Protein AF-A0A5N6LGW3-F1 (afdb_monomer)

Foldseek 3Di:
DDDDDDDDDDDDDDDPCPDDDDCPVVVQQPPLAPVLSDDDPDPVSVVCSVVCVLVNVRSDVDPVVNVVV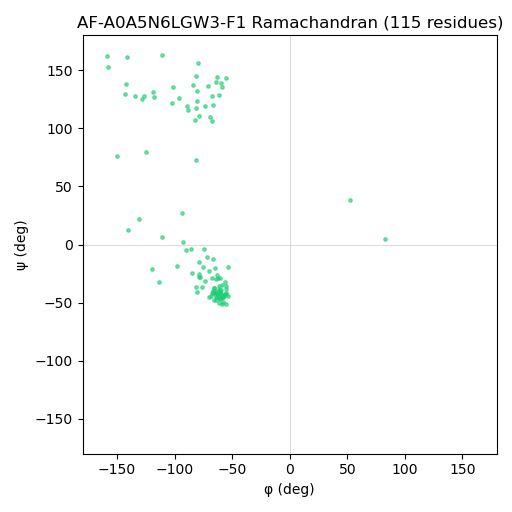VVVVVVVVVVVVVVVVVVVVVLVVPVWPVVVCVVPVPPDDTDRDDDDD

pLDDT: mean 92.7, std 9.2, range [49.56, 98.75]

InterPro domains:
  IPR001280 Photosystem I PsaA/PsaB [PF00223] (32-114)
  IPR036408 Photosystem I PsaA/PsaB superfamily [G3DSA:1.20.1130.10] (1-115)
  IPR036408 Photosystem I PsaA/PsaB superfamily [SSF81558] (26-114)

Mean predicted aligned error: 6.66 Å

Radius of gyration: 24.62 Å; Cα contacts (8 Å, |Δi|>4): 53; chains: 1; bounding box: 68×32×59 Å

Nearest PDB structures (foldseek):
  8j7b-assembly1_A  TM=9.858E-01  e=1.650E-13  Arabidopsis thaliana
  7wzn-assembly1_A  TM=9.863E-01  e=3.399E-13  Chlamydomonas reinhardtii
  7y8a-assembly1_A  TM=9.921E-01  e=1.184E-12  Chroomonas placoidea
  8xls-assembly1_A  TM=9.903E-01  e=5.025E-12  Thalassiosira pseudonana CCMP1335
  6ly5-assembly1_a  TM=9.911E-01  e=1.261E-11  Chaetoceros neogracilis

Solvent-accessible surface area (backbone atoms only — not comparable to full-atom values): 7521 Å² total; per-residue (Å²): 136,86,83,78,75,83,78,83,86,84,80,90,82,80,81,78,77,83,70,83,91,70,66,69,63,70,80,36,73,36,68,63,30,88,82,49,50,50,82,76,89,50,75,64,50,62,55,51,48,62,69,49,68,79,43,50,74,76,50,44,91,50,66,66,61,42,51,54,51,54,59,51,49,51,54,54,52,51,51,52,51,51,50,50,52,51,48,53,53,49,29,47,75,73,46,36,47,54,71,61,20,72,75,39,66,88,82,38,76,88,49,45,76,77,83,87,130

Secondary structure (DSSP, 8-state):
---PPPPP-PPP---TTSS---STTTTSTTTT-TTTSS--SSTHHHHHHHHTTT-HHHH-S-HHHHHHHHHHHHHHHHHHHHHHHHHHHHHHHHS--HHHHHH-TTTSPP-------

Organism: NCBI:txid192012

Sequence (117 aa):
MIIRLPEPEVKILVDRDHIKTSFEKWARPGHFSRTIAKDPETTTWIWNLHADAHDFDSHTSDLEEISRKIFSAHFGQLSIIFLWLSGMYFHG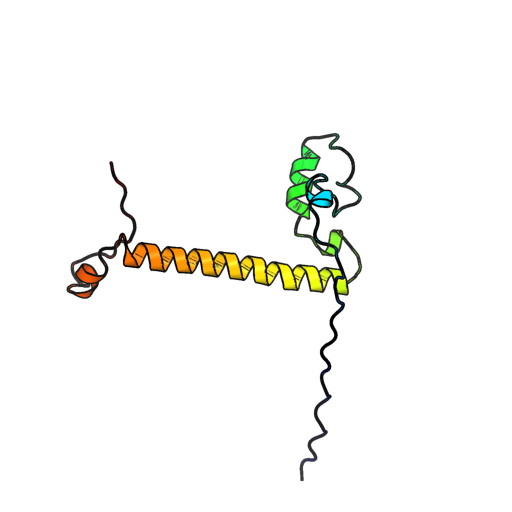ARFSNYEAWLSDPTHIGPSAQVESL

Structure (mmCIF, N/CA/C/O backbone):
data_AF-A0A5N6LGW3-F1
#
_entry.id   AF-A0A5N6LGW3-F1
#
loop_
_atom_site.group_PDB
_atom_site.id
_atom_site.type_symbol
_atom_site.label_atom_id
_atom_site.label_alt_id
_atom_site.label_comp_id
_atom_site.label_asym_id
_atom_site.label_entity_id
_atom_site.label_seq_id
_atom_site.pdbx_PDB_ins_code
_atom_site.Cartn_x
_atom_site.Cartn_y
_atom_site.Cartn_z
_atom_site.occupancy
_atom_site.B_iso_or_equiv
_atom_site.auth_seq_id
_atom_site.auth_comp_id
_atom_site.auth_asym_id
_atom_site.auth_atom_id
_atom_site.pdbx_PDB_model_num
ATOM 1 N N . MET A 1 1 ? 42.435 -7.348 28.284 1.00 49.56 1 MET A N 1
ATOM 2 C CA . MET A 1 1 ? 41.505 -8.446 27.949 1.00 49.56 1 MET A CA 1
ATOM 3 C C . MET A 1 1 ? 40.090 -7.901 28.082 1.00 49.56 1 MET A C 1
ATOM 5 O O . MET A 1 1 ? 39.696 -7.579 29.191 1.00 49.56 1 MET A O 1
ATOM 9 N N . ILE A 1 2 ? 39.383 -7.679 26.970 1.00 55.84 2 ILE A N 1
ATOM 10 C CA . ILE A 1 2 ? 37.988 -7.207 26.987 1.00 55.84 2 ILE A CA 1
ATOM 11 C C . ILE A 1 2 ? 37.099 -8.449 27.044 1.00 55.84 2 ILE A C 1
ATOM 13 O O . ILE A 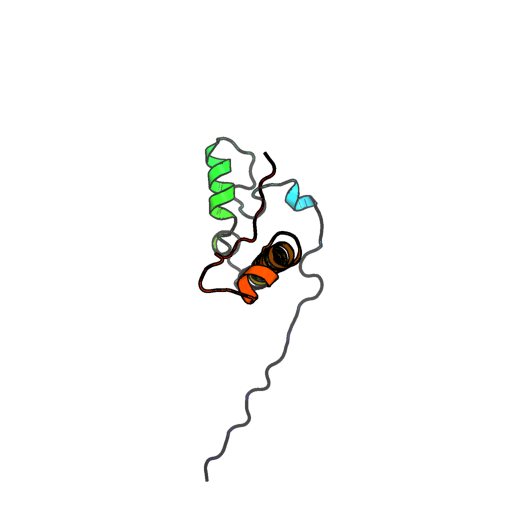1 2 ? 37.129 -9.265 26.125 1.00 55.84 2 ILE A O 1
ATOM 17 N N . ILE A 1 3 ? 36.350 -8.611 28.131 1.00 66.44 3 ILE A N 1
ATOM 18 C CA . ILE A 1 3 ? 35.364 -9.684 28.278 1.00 66.44 3 ILE A CA 1
ATOM 19 C C . ILE A 1 3 ? 34.127 -9.248 27.489 1.00 66.44 3 ILE A C 1
ATOM 21 O O . ILE A 1 3 ? 33.460 -8.289 27.873 1.00 66.44 3 ILE A O 1
ATOM 25 N N . ARG A 1 4 ? 33.836 -9.912 26.364 1.00 70.44 4 ARG A N 1
ATOM 26 C CA . ARG A 1 4 ? 32.538 -9.756 25.697 1.00 70.44 4 ARG A CA 1
ATOM 27 C C . ARG A 1 4 ? 31.501 -10.504 26.530 1.00 70.44 4 ARG A C 1
ATOM 29 O O . ARG A 1 4 ? 31.641 -11.708 26.729 1.00 70.44 4 ARG A O 1
ATOM 36 N N . LEU A 1 5 ? 30.501 -9.789 27.040 1.00 77.38 5 LEU A N 1
ATOM 37 C CA . LEU A 1 5 ? 29.318 -10.422 27.618 1.00 77.38 5 LEU A CA 1
ATOM 38 C C . LEU A 1 5 ? 28.587 -11.202 26.510 1.00 77.38 5 LEU A C 1
ATOM 40 O O . LEU A 1 5 ? 28.597 -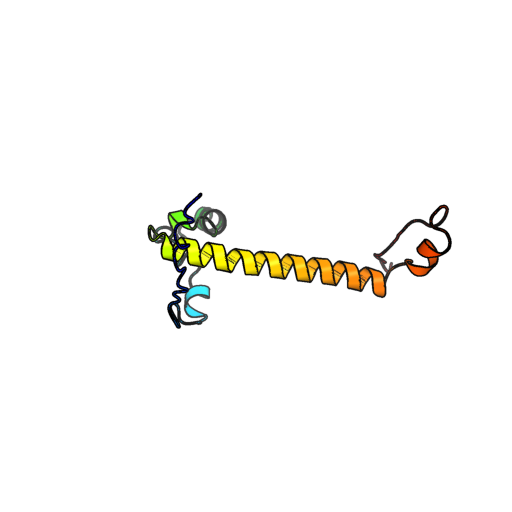10.745 25.363 1.00 77.38 5 LEU A O 1
ATOM 44 N N . PRO A 1 6 ? 27.994 -12.369 26.814 1.00 74.69 6 PRO A N 1
ATOM 45 C CA . PRO A 1 6 ? 27.189 -13.099 25.843 1.00 74.69 6 PRO A CA 1
ATOM 46 C C . PRO A 1 6 ? 26.024 -12.221 25.373 1.00 74.69 6 PRO A C 1
ATOM 48 O O . PRO A 1 6 ? 25.385 -11.547 26.184 1.00 74.69 6 PRO A O 1
ATOM 51 N N . GLU A 1 7 ? 25.779 -12.201 24.062 1.00 78.00 7 GLU A N 1
ATOM 52 C CA . GLU A 1 7 ? 24.651 -11.460 23.500 1.00 78.00 7 GLU A CA 1
ATOM 53 C C . GLU A 1 7 ? 23.328 -12.055 24.006 1.00 78.00 7 GLU A C 1
ATOM 55 O O . GLU A 1 7 ? 23.215 -13.279 24.133 1.00 78.00 7 GLU A O 1
ATOM 60 N N . PRO A 1 8 ? 22.329 -11.215 24.330 1.00 79.50 8 PRO A N 1
ATOM 61 C CA . PRO A 1 8 ? 21.032 -11.700 24.774 1.00 79.50 8 PRO A CA 1
ATOM 62 C C . PRO A 1 8 ? 20.377 -12.550 23.677 1.00 79.50 8 PRO A C 1
ATOM 64 O O . PRO A 1 8 ? 20.253 -12.126 22.530 1.00 79.50 8 PRO A O 1
ATOM 67 N N . GLU A 1 9 ? 19.942 -13.756 24.042 1.00 82.25 9 GLU A N 1
ATOM 68 C CA . GLU A 1 9 ? 19.258 -14.680 23.136 1.00 82.25 9 GLU A CA 1
ATOM 69 C C . GLU A 1 9 ? 17.863 -14.130 22.782 1.00 82.25 9 GLU A C 1
ATOM 71 O O . GLU A 1 9 ? 16.965 -14.066 23.626 1.00 82.25 9 GLU A O 1
ATOM 76 N N . VAL A 1 10 ? 17.678 -13.702 21.530 1.00 85.56 10 VAL A N 1
ATOM 77 C CA . VAL A 1 10 ? 16.397 -13.181 21.030 1.00 85.56 10 VAL A CA 1
ATOM 78 C C . VAL A 1 10 ? 15.473 -14.346 20.673 1.00 85.56 10 VAL A C 1
ATOM 80 O O . VAL A 1 10 ? 15.813 -15.187 19.842 1.00 85.56 10 VAL A O 1
ATOM 83 N N . LYS A 1 11 ? 14.276 -14.384 21.270 1.00 89.50 11 LYS A N 1
ATOM 84 C CA . LYS A 1 11 ? 13.244 -15.391 20.977 1.00 89.50 11 LY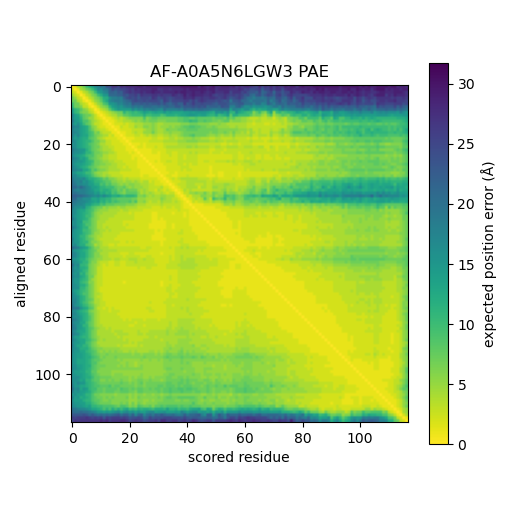S A CA 1
ATOM 85 C C . LYS A 1 11 ? 12.167 -14.813 20.067 1.00 89.50 11 LYS A C 1
ATOM 87 O O . LYS A 1 11 ? 11.672 -13.717 20.310 1.00 89.50 11 LYS A O 1
ATOM 92 N N . ILE A 1 12 ? 11.774 -15.577 19.051 1.00 89.88 12 ILE A N 1
ATOM 93 C CA . ILE A 1 12 ? 10.638 -15.250 18.184 1.00 89.88 12 ILE A CA 1
ATOM 94 C C . ILE A 1 12 ? 9.379 -15.849 18.814 1.00 89.88 12 ILE A C 1
ATOM 96 O O . ILE A 1 12 ? 9.290 -17.065 18.984 1.00 89.88 12 ILE A O 1
ATOM 100 N N . LEU A 1 13 ? 8.414 -14.998 19.153 1.00 92.00 13 LEU A N 1
ATOM 101 C CA . LEU A 1 13 ? 7.112 -15.386 19.696 1.00 92.00 13 LEU A CA 1
ATOM 102 C C . LEU A 1 13 ? 6.021 -14.911 18.736 1.00 92.00 13 LEU A C 1
ATOM 104 O O . LEU A 1 13 ? 6.053 -13.770 18.284 1.00 92.00 13 LEU A O 1
ATOM 108 N N . VAL A 1 14 ? 5.086 -15.800 18.396 1.00 93.25 14 VAL A N 1
ATOM 109 C CA . VAL A 1 14 ? 3.984 -15.517 17.467 1.00 93.25 14 VAL A CA 1
ATOM 110 C C . VAL A 1 14 ? 2.730 -16.234 17.946 1.00 93.25 14 VAL A C 1
ATOM 112 O O . VAL A 1 14 ? 2.753 -17.452 18.140 1.00 93.25 14 VAL A O 1
ATOM 115 N N . ASP A 1 15 ? 1.625 -15.499 18.046 1.00 94.25 15 ASP A N 1
ATOM 116 C CA . ASP A 1 15 ? 0.309 -16.100 18.259 1.00 94.25 15 ASP A CA 1
ATOM 117 C C . ASP A 1 15 ? -0.276 -16.617 16.951 1.00 94.25 15 ASP A C 1
ATOM 119 O O . ASP A 1 15 ? -0.322 -15.906 15.942 1.00 94.25 15 ASP A O 1
ATOM 123 N N . ARG A 1 16 ? -0.772 -17.854 16.982 1.00 93.25 16 ARG A N 1
ATOM 124 C CA . ARG A 1 16 ? -1.451 -18.473 15.843 1.00 93.25 16 ARG A CA 1
ATOM 125 C C . ARG A 1 16 ? -2.918 -18.070 15.822 1.00 93.25 16 ARG A C 1
ATOM 127 O O . ARG A 1 16 ? -3.569 -18.075 16.860 1.00 93.25 16 ARG A O 1
ATOM 134 N N . ASP A 1 17 ? -3.415 -17.749 14.630 1.00 91.25 17 ASP A N 1
ATOM 135 C CA . ASP A 1 17 ? -4.834 -17.490 14.359 1.00 91.25 17 ASP A CA 1
ATOM 136 C C . ASP A 1 17 ? -5.483 -16.453 15.295 1.00 91.25 17 ASP A C 1
ATOM 138 O O . ASP A 1 17 ? -6.648 -16.575 15.669 1.00 91.25 17 ASP A O 1
ATOM 142 N N . HIS A 1 18 ? -4.733 -15.400 15.645 1.00 92.94 18 HIS A N 1
ATOM 143 C CA . HIS A 1 18 ? -5.192 -14.341 16.553 1.00 92.94 18 HIS A CA 1
ATOM 144 C C . HIS A 1 18 ? -6.506 -13.677 16.086 1.00 92.94 18 HIS A C 1
ATOM 146 O O . HIS A 1 18 ? -7.364 -13.349 16.902 1.00 92.94 18 HIS A O 1
ATOM 152 N N . ILE A 1 19 ? -6.698 -13.512 14.769 1.00 93.94 19 ILE A N 1
ATOM 153 C CA . ILE A 1 19 ? -7.943 -13.009 14.168 1.00 93.94 19 ILE A CA 1
ATOM 154 C C . ILE A 1 19 ? -8.405 -13.971 13.072 1.00 93.94 19 ILE A C 1
ATOM 156 O O . ILE A 1 19 ? -7.685 -14.223 12.108 1.00 93.94 19 ILE A O 1
ATOM 160 N N . LYS A 1 20 ? -9.652 -14.445 13.175 1.00 95.81 20 LYS A N 1
ATOM 161 C CA . LYS A 1 20 ? -10.294 -15.256 12.134 1.00 95.81 20 LYS A CA 1
ATOM 162 C C . LYS A 1 20 ? -10.550 -14.428 10.872 1.00 95.81 20 LYS A C 1
ATOM 164 O O . LYS A 1 20 ? -11.236 -13.405 10.920 1.00 95.81 20 LYS A O 1
ATOM 169 N N . THR A 1 21 ? -10.095 -14.922 9.725 1.00 96.88 21 THR A N 1
ATOM 170 C CA . THR A 1 21 ? -10.416 -14.341 8.416 1.00 96.88 21 THR A CA 1
ATOM 171 C C . THR A 1 21 ? -11.907 -14.506 8.104 1.00 96.88 21 THR A C 1
ATOM 173 O O . THR A 1 21 ? -12.423 -15.623 8.051 1.00 96.88 21 THR A O 1
ATOM 176 N N . SER A 1 22 ? -12.621 -13.394 7.908 1.00 97.19 22 SER A N 1
ATOM 177 C CA . SER A 1 22 ? -14.024 -13.389 7.471 1.00 97.19 22 SER A CA 1
ATOM 178 C C . SER A 1 22 ? -14.424 -12.048 6.846 1.00 97.19 22 SER A C 1
ATOM 180 O O . SER A 1 22 ? -13.783 -11.026 7.093 1.00 97.19 22 SER A O 1
ATOM 182 N N . PHE A 1 23 ? -15.533 -12.045 6.101 1.00 97.19 23 PHE A N 1
ATOM 183 C CA . PHE A 1 23 ? -16.135 -10.832 5.536 1.00 97.19 23 PHE A CA 1
ATOM 184 C C . PHE A 1 23 ? -17.088 -10.099 6.495 1.00 97.19 23 PHE A C 1
ATOM 186 O O . PHE A 1 23 ? -17.576 -9.026 6.156 1.00 97.19 23 PHE A O 1
ATOM 193 N N . GLU A 1 24 ? -17.358 -10.624 7.696 1.00 96.44 24 GLU A N 1
ATOM 194 C CA . GLU A 1 24 ? -18.371 -10.049 8.600 1.00 96.44 24 GLU A CA 1
ATOM 195 C C . GLU A 1 24 ? -18.073 -8.581 8.948 1.00 96.44 24 GLU A C 1
ATOM 197 O O . GLU A 1 24 ? -18.957 -7.728 8.894 1.00 96.44 24 GLU A O 1
ATOM 202 N N . LYS A 1 25 ? -16.806 -8.265 9.244 1.00 94.56 25 LYS A N 1
ATOM 203 C CA . LYS A 1 25 ? -16.372 -6.901 9.585 1.00 94.56 25 LYS A CA 1
ATOM 204 C C . LYS A 1 25 ? -16.409 -5.934 8.396 1.00 94.56 25 LYS A C 1
ATOM 206 O O . LYS A 1 25 ? -16.507 -4.731 8.604 1.00 94.56 25 LYS A O 1
ATOM 211 N N . TRP A 1 26 ? -16.364 -6.439 7.163 1.00 94.62 26 TRP A N 1
ATOM 212 C CA . TRP A 1 26 ? -16.423 -5.607 5.956 1.00 94.62 26 TRP A CA 1
ATOM 213 C C . TRP A 1 26 ? -17.835 -5.063 5.729 1.00 94.62 26 TRP A C 1
ATOM 215 O O . TRP A 1 26 ? -17.995 -3.943 5.258 1.00 94.62 26 TRP A O 1
ATOM 225 N N . ALA A 1 27 ? -18.858 -5.819 6.139 1.00 94.38 27 ALA A N 1
ATOM 226 C CA . ALA A 1 27 ? -20.253 -5.388 6.104 1.00 94.38 27 ALA A CA 1
ATOM 227 C C . ALA A 1 27 ? -20.607 -4.355 7.196 1.00 94.38 27 ALA A C 1
ATOM 229 O O . ALA A 1 27 ? -21.737 -3.877 7.237 1.00 94.38 27 ALA A O 1
ATOM 230 N N . ARG A 1 28 ? -19.661 -4.017 8.087 1.00 94.00 28 ARG A N 1
ATOM 231 C CA . ARG A 1 28 ? -19.820 -3.032 9.168 1.00 94.00 28 ARG A CA 1
ATOM 232 C C . ARG A 1 28 ? -18.720 -1.966 9.064 1.00 94.00 28 ARG A C 1
ATOM 234 O O . ARG A 1 28 ? -17.708 -2.055 9.770 1.00 94.00 28 ARG A O 1
ATOM 241 N N . PRO A 1 29 ? -18.851 -0.975 8.166 1.00 93.88 29 PRO A N 1
ATOM 242 C CA . PRO A 1 29 ? -17.867 0.095 8.076 1.00 93.88 29 PRO A CA 1
ATOM 243 C C . PRO A 1 29 ? -17.784 0.842 9.415 1.00 93.88 29 PRO A C 1
ATOM 245 O O . PRO A 1 29 ? -18.791 1.037 10.088 1.00 93.88 29 PRO A O 1
ATOM 248 N N . GLY A 1 30 ? -16.570 1.191 9.838 1.00 94.62 30 GLY A N 1
ATOM 249 C CA . GLY A 1 30 ? -16.338 1.821 11.140 1.00 94.62 30 GLY A CA 1
ATOM 250 C C . GLY A 1 30 ? -16.253 0.848 12.319 1.00 94.62 30 GLY A C 1
ATOM 251 O O . GLY A 1 30 ? -16.086 1.304 13.443 1.00 94.62 30 GLY A O 1
ATOM 252 N N . HIS A 1 31 ? -16.294 -0.479 12.101 1.00 95.44 31 HIS A N 1
ATOM 253 C CA . HIS A 1 31 ? -16.186 -1.494 13.171 1.00 95.44 31 HIS A CA 1
ATOM 254 C C . HIS A 1 31 ? -14.954 -1.349 14.085 1.00 95.44 31 HIS A C 1
ATOM 256 O O . HIS A 1 31 ? -14.919 -1.938 15.164 1.00 95.44 31 HIS A O 1
ATOM 262 N N . PHE A 1 32 ? -13.932 -0.625 13.633 1.00 93.75 32 PHE A N 1
ATOM 263 C CA . PHE A 1 32 ? -12.697 -0.351 14.360 1.00 93.75 32 PHE A CA 1
ATOM 264 C C . PHE A 1 32 ? -12.833 0.764 15.410 1.00 93.75 32 PHE A C 1
ATOM 266 O O . PHE A 1 32 ? -11.979 0.871 16.282 1.00 93.75 32 PHE A O 1
ATOM 273 N N . SER A 1 33 ? -13.901 1.569 15.368 1.00 92.44 33 SER A N 1
ATOM 274 C CA . SER A 1 33 ? -14.146 2.674 16.300 1.00 92.44 33 SER A CA 1
ATOM 275 C C . SER A 1 33 ? -15.526 2.543 16.931 1.00 92.44 33 SER A C 1
ATOM 277 O O . SER A 1 33 ? -16.534 2.457 16.238 1.00 92.44 33 SER A O 1
ATOM 279 N N . ARG A 1 34 ? -15.616 2.597 18.264 1.00 87.31 34 ARG A N 1
ATOM 280 C CA . ARG A 1 34 ? -16.919 2.564 18.963 1.00 87.31 34 ARG A CA 1
ATOM 281 C C . ARG A 1 34 ? -17.799 3.773 18.634 1.00 87.31 34 ARG A C 1
ATOM 283 O O . ARG A 1 34 ? -19.020 3.678 18.734 1.00 87.31 34 ARG A O 1
ATOM 290 N N . THR A 1 35 ? -17.181 4.892 18.262 1.00 85.12 35 THR A N 1
ATOM 291 C CA . THR A 1 35 ? -17.866 6.141 17.913 1.00 85.12 35 THR A CA 1
ATOM 292 C C . THR A 1 35 ? -18.484 6.063 16.516 1.00 85.12 35 THR A C 1
ATOM 294 O O . THR A 1 35 ? -19.587 6.560 16.318 1.00 85.12 35 THR A O 1
ATOM 297 N N . ILE A 1 36 ? -17.805 5.398 15.572 1.00 88.50 36 ILE A N 1
ATOM 298 C CA . ILE A 1 36 ? -18.214 5.300 14.157 1.00 88.50 36 ILE A CA 1
ATOM 299 C C . ILE A 1 36 ? -18.957 3.984 13.870 1.00 88.50 36 ILE A C 1
ATOM 301 O O . ILE A 1 36 ? -19.704 3.900 12.909 1.00 88.50 36 ILE A O 1
ATOM 305 N N . ALA A 1 37 ? -18.847 2.961 14.719 1.00 87.31 37 ALA A N 1
ATOM 306 C CA . ALA A 1 37 ? -19.551 1.688 14.531 1.00 87.31 37 ALA A CA 1
ATOM 307 C C . ALA A 1 37 ? -21.087 1.784 14.647 1.00 87.31 37 ALA A C 1
ATOM 309 O O . ALA A 1 37 ? -21.776 0.817 14.326 1.00 87.31 37 ALA A O 1
ATOM 310 N N . LYS A 1 38 ? -21.625 2.909 15.140 1.00 85.25 38 LYS A N 1
ATOM 311 C CA . LYS A 1 38 ? -23.067 3.197 15.130 1.00 85.25 38 LYS A CA 1
ATOM 312 C C . LYS A 1 38 ? -23.504 3.684 13.747 1.00 85.25 38 LYS A C 1
ATOM 314 O O . LYS A 1 38 ? -22.692 4.228 13.002 1.00 85.25 38 LYS A O 1
ATOM 319 N N . ASP A 1 39 ? -24.790 3.521 13.442 1.00 81.00 39 ASP A N 1
ATOM 320 C CA . ASP A 1 39 ? -25.358 3.934 12.158 1.00 81.00 39 ASP A CA 1
ATOM 321 C C . ASP A 1 39 ? -25.088 5.424 11.855 1.00 81.00 39 ASP A C 1
ATOM 323 O O . ASP A 1 39 ? -25.101 6.259 12.768 1.00 81.00 39 ASP A O 1
ATOM 327 N N . PRO A 1 40 ? -24.833 5.781 10.582 1.00 91.06 40 PRO A N 1
ATOM 328 C CA . PRO A 1 40 ? -24.506 7.147 10.193 1.00 91.06 40 PRO A CA 1
ATOM 329 C C . PRO A 1 40 ? -25.700 8.091 10.377 1.00 91.06 40 PRO A C 1
ATOM 331 O O . PRO A 1 40 ? -26.629 8.098 9.573 1.00 91.06 40 PRO A O 1
ATOM 334 N N . GLU A 1 41 ? -25.651 8.945 11.399 1.00 89.62 41 GLU A N 1
ATOM 335 C CA . GLU A 1 41 ? -26.671 9.986 11.615 1.00 89.62 41 GLU A CA 1
ATOM 336 C C . GLU A 1 41 ? -26.476 11.212 10.703 1.00 89.62 41 GLU A C 1
ATOM 338 O O . GLU A 1 41 ? -27.432 11.909 10.368 1.00 89.62 41 GLU A O 1
ATOM 343 N N . THR A 1 42 ? -25.236 11.493 10.287 1.00 94.81 42 THR A N 1
ATOM 344 C CA . THR A 1 42 ? -24.887 12.637 9.426 1.00 94.81 42 THR A CA 1
ATOM 345 C C . THR A 1 42 ? -23.821 12.256 8.402 1.00 94.81 42 THR A C 1
ATOM 347 O O . THR A 1 42 ? -23.076 11.295 8.590 1.00 94.81 42 THR A O 1
ATOM 350 N N . THR A 1 43 ? -23.672 13.046 7.335 1.00 96.00 43 THR A N 1
ATOM 351 C CA . THR A 1 43 ? -22.616 12.836 6.327 1.00 96.00 43 THR A CA 1
ATOM 352 C C . THR A 1 43 ? -21.202 13.017 6.883 1.00 96.00 43 THR A C 1
ATOM 354 O O . THR A 1 43 ? -20.256 12.488 6.306 1.00 96.00 43 THR A O 1
ATOM 357 N N . THR A 1 44 ? -21.039 13.707 8.018 1.00 95.50 44 THR A N 1
ATOM 358 C CA . THR A 1 44 ? -19.759 13.805 8.744 1.00 95.50 44 THR A CA 1
ATOM 359 C C . THR A 1 44 ? -19.208 12.430 9.109 1.00 95.50 44 THR A C 1
ATOM 361 O O . THR A 1 44 ? -17.999 12.225 9.076 1.00 95.50 44 THR A O 1
ATOM 364 N N . TRP A 1 45 ? -20.089 11.462 9.371 1.00 96.06 45 TRP A N 1
ATOM 365 C CA . TRP A 1 45 ? -19.701 10.082 9.648 1.00 96.06 45 TRP A CA 1
ATOM 366 C C . TRP A 1 45 ? -18.828 9.481 8.536 1.00 96.06 45 TRP A C 1
ATOM 368 O O . TRP A 1 45 ? -17.852 8.799 8.833 1.00 96.06 45 TRP A O 1
ATOM 378 N N . ILE A 1 46 ? -19.118 9.788 7.263 1.00 95.69 46 ILE A N 1
ATOM 379 C CA . ILE A 1 46 ? -18.345 9.280 6.117 1.00 95.69 46 ILE A CA 1
ATOM 380 C C . ILE A 1 46 ? -16.921 9.838 6.143 1.00 95.69 46 ILE A C 1
ATOM 382 O O . ILE A 1 46 ? -15.967 9.115 5.868 1.00 95.69 46 ILE A O 1
AT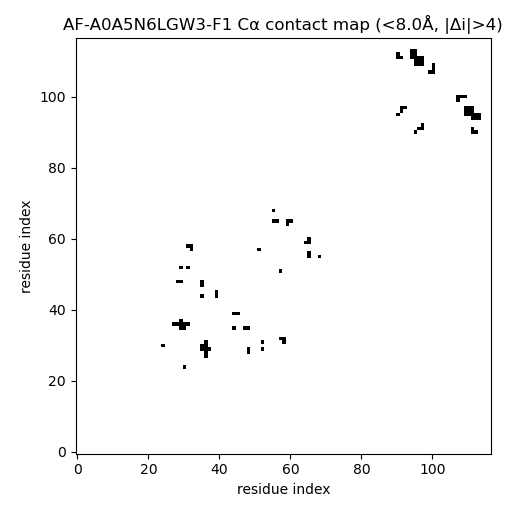OM 386 N N . TRP A 1 47 ? -16.759 11.114 6.483 1.00 96.25 47 TRP A N 1
ATOM 387 C CA . TRP A 1 47 ? -15.441 11.740 6.563 1.00 96.25 47 TRP A CA 1
ATOM 388 C C . TRP A 1 47 ? -14.630 11.184 7.732 1.00 96.25 47 TRP A C 1
ATOM 390 O O . TRP A 1 47 ? -13.476 10.808 7.536 1.00 96.25 47 TRP A O 1
ATOM 400 N N . ASN A 1 48 ? -15.258 11.031 8.901 1.00 95.69 48 ASN A N 1
ATOM 401 C CA . ASN A 1 48 ? -14.620 10.429 10.073 1.00 95.69 48 ASN A CA 1
ATOM 402 C C . ASN A 1 48 ? -14.205 8.975 9.803 1.00 95.69 48 ASN A C 1
ATOM 404 O O . ASN A 1 48 ? -13.115 8.568 10.184 1.00 95.69 48 ASN A O 1
ATOM 408 N N . LEU A 1 49 ? -15.025 8.206 9.072 1.00 96.00 49 LEU A N 1
ATOM 409 C CA . LEU A 1 49 ? -14.690 6.837 8.672 1.00 96.00 49 LEU A CA 1
ATOM 410 C C . LEU A 1 49 ? -13.350 6.763 7.923 1.00 96.00 49 LEU A C 1
ATOM 412 O O . LEU A 1 49 ? -12.574 5.843 8.164 1.00 96.00 49 LEU A O 1
ATOM 416 N N . HIS A 1 50 ? -13.085 7.704 7.014 1.00 97.00 50 HIS A N 1
ATOM 417 C CA . HIS A 1 50 ? -11.842 7.722 6.239 1.00 97.00 50 HIS A CA 1
ATOM 418 C C . HIS A 1 50 ? -10.675 8.316 7.030 1.00 97.00 50 HIS A C 1
ATOM 420 O O . HIS A 1 50 ? -9.567 7.791 6.944 1.00 97.00 50 HIS A O 1
ATOM 426 N N . ALA A 1 51 ? -10.920 9.388 7.789 1.00 96.56 51 ALA A N 1
ATOM 427 C CA . ALA A 1 51 ? -9.898 10.044 8.601 1.00 96.56 51 ALA A CA 1
ATOM 428 C C . ALA A 1 51 ? -9.312 9.088 9.651 1.00 96.56 51 ALA A C 1
ATOM 430 O O . ALA A 1 51 ? -8.094 9.010 9.802 1.00 96.56 51 ALA A O 1
ATOM 431 N N . ASP A 1 52 ? -10.171 8.292 10.287 1.00 96.62 52 ASP A N 1
ATOM 432 C CA . ASP A 1 52 ? -9.780 7.438 11.407 1.00 96.62 52 ASP A CA 1
ATOM 433 C C . ASP A 1 52 ? -9.320 6.043 10.949 1.00 96.62 52 ASP A C 1
ATOM 435 O O . ASP A 1 52 ? -8.872 5.241 11.764 1.00 96.62 52 ASP A O 1
ATOM 439 N N . ALA A 1 53 ? -9.407 5.708 9.654 1.00 96.81 53 ALA A N 1
ATOM 440 C CA . ALA A 1 53 ? -9.150 4.350 9.158 1.00 96.81 53 ALA A CA 1
ATOM 441 C C . ALA A 1 53 ? -7.739 3.828 9.487 1.00 96.81 53 ALA A C 1
ATOM 443 O O . ALA A 1 53 ? -7.567 2.634 9.741 1.00 96.81 53 ALA A O 1
ATOM 444 N N . HIS A 1 54 ? -6.736 4.710 9.491 1.00 98.06 54 HIS A N 1
ATOM 445 C CA . HIS A 1 54 ? -5.339 4.375 9.797 1.00 98.06 54 HIS A CA 1
ATOM 446 C C . HIS A 1 54 ? -4.847 4.964 11.130 1.00 98.06 54 HIS A C 1
ATOM 448 O O . HIS A 1 54 ? -3.669 4.823 11.454 1.00 98.06 54 HIS A O 1
ATOM 454 N N . ASP A 1 55 ? -5.728 5.584 11.921 1.00 97.31 55 ASP A N 1
ATOM 455 C CA . ASP A 1 55 ? -5.411 6.040 13.277 1.00 97.31 55 ASP A CA 1
ATOM 456 C C . ASP A 1 55 ? -5.519 4.865 14.265 1.00 97.31 55 ASP A C 1
ATOM 458 O O . ASP A 1 55 ? -6.486 4.734 15.016 1.00 97.31 55 ASP A O 1
ATOM 462 N N . PHE A 1 56 ? -4.552 3.942 14.213 1.00 97.19 56 PHE A N 1
ATOM 463 C CA . PHE A 1 56 ? -4.603 2.696 14.987 1.00 97.19 56 PHE A CA 1
ATOM 464 C C . PHE A 1 56 ? -4.611 2.912 16.504 1.00 97.19 56 PHE A C 1
ATOM 466 O O . PHE A 1 56 ? -5.222 2.106 17.210 1.00 97.19 56 PHE A O 1
ATOM 473 N N . ASP A 1 57 ? -4.003 3.997 16.984 1.00 96.12 57 ASP A N 1
ATOM 474 C CA . ASP A 1 57 ? -3.989 4.366 18.402 1.00 96.12 57 ASP A CA 1
ATOM 475 C C . ASP A 1 57 ? -5.395 4.758 18.895 1.00 96.12 57 ASP A C 1
ATOM 477 O O . ASP A 1 57 ? -5.740 4.535 20.056 1.00 96.12 57 ASP A O 1
ATOM 481 N N . SER A 1 58 ? -6.251 5.285 18.009 1.00 94.19 58 SER A N 1
ATOM 482 C CA . SER A 1 58 ? -7.656 5.573 18.333 1.00 94.19 58 SER A CA 1
ATOM 483 C C . SER A 1 58 ? -8.549 4.322 18.392 1.00 94.19 58 SER A C 1
ATOM 485 O O . SER A 1 58 ? -9.630 4.356 18.990 1.00 94.19 58 SER A O 1
ATOM 487 N N . HIS A 1 59 ? -8.129 3.202 17.787 1.00 95.12 59 HIS A N 1
ATOM 488 C CA . HIS A 1 59 ? -8.941 1.975 17.705 1.00 95.12 59 HIS A CA 1
ATOM 489 C C . HIS A 1 59 ? -8.872 1.142 18.987 1.00 95.12 59 HIS A C 1
ATOM 491 O O . HIS A 1 59 ? -9.846 0.487 19.364 1.00 95.12 59 HIS A O 1
ATOM 497 N N . THR A 1 60 ? -7.702 1.113 19.626 1.00 94.88 60 THR A N 1
ATOM 498 C CA . THR A 1 60 ? -7.382 0.253 20.772 1.00 94.88 60 THR A CA 1
ATOM 499 C C . THR A 1 60 ? -6.224 0.856 21.560 1.00 94.88 60 THR A C 1
ATOM 501 O O . THR A 1 60 ? -5.382 1.538 20.993 1.00 94.88 60 THR A O 1
ATOM 504 N N . SER A 1 61 ? -6.148 0.582 22.862 1.00 96.06 61 SER A N 1
ATOM 505 C CA . SER A 1 61 ? -4.991 0.953 23.691 1.00 96.06 61 SER A CA 1
ATOM 506 C C . SER A 1 61 ? -3.939 -0.161 23.782 1.00 96.06 61 SER A C 1
ATOM 508 O O . SER A 1 61 ? -2.976 -0.034 24.537 1.00 96.06 61 SER A O 1
ATOM 510 N N . ASP A 1 62 ? -4.152 -1.284 23.090 1.00 96.94 62 ASP A N 1
ATOM 511 C CA . ASP A 1 62 ? -3.238 -2.424 23.078 1.00 96.94 62 ASP A CA 1
ATOM 512 C C . ASP A 1 62 ? -2.095 -2.199 22.076 1.00 96.94 62 ASP A C 1
ATOM 514 O O . ASP A 1 62 ? -2.276 -2.288 20.859 1.00 96.94 62 ASP A O 1
ATOM 518 N N . LEU A 1 63 ? -0.898 -1.930 22.606 1.00 97.06 63 LEU A N 1
ATOM 519 C CA . LEU A 1 63 ? 0.314 -1.716 21.811 1.00 97.06 63 LEU A CA 1
ATOM 520 C C . LEU A 1 63 ? 0.685 -2.931 20.956 1.00 97.06 63 LEU A C 1
ATOM 522 O O . LEU A 1 63 ? 1.289 -2.765 19.893 1.00 97.06 63 LEU A O 1
ATOM 526 N N . GLU A 1 64 ? 0.343 -4.143 21.391 1.00 95.81 64 GLU A N 1
ATOM 527 C CA . GLU A 1 64 ? 0.612 -5.350 20.622 1.00 95.81 64 GLU A CA 1
ATOM 528 C C . GLU A 1 64 ? -0.290 -5.415 19.382 1.00 95.81 64 GLU A C 1
ATOM 530 O O . GLU A 1 64 ? 0.196 -5.643 18.271 1.00 95.81 64 GLU A O 1
ATOM 535 N N . GLU A 1 65 ? -1.586 -5.133 19.541 1.00 95.75 65 GLU A N 1
ATOM 536 C CA . GLU A 1 65 ? -2.537 -5.058 18.428 1.00 95.75 65 GLU A CA 1
ATOM 537 C C . GLU A 1 65 ? -2.159 -3.936 17.446 1.00 95.75 65 GLU A C 1
ATOM 539 O O . GLU A 1 65 ? -2.142 -4.158 16.229 1.00 95.75 65 GLU A O 1
ATOM 544 N N . ILE A 1 66 ? -1.793 -2.754 17.956 1.00 97.81 66 ILE A N 1
ATOM 545 C CA . ILE A 1 66 ? -1.304 -1.629 17.141 1.00 97.81 66 ILE A CA 1
ATOM 546 C C . ILE A 1 66 ? -0.064 -2.052 16.345 1.00 97.81 66 ILE A C 1
ATOM 548 O O . ILE A 1 66 ? -0.027 -1.896 15.121 1.00 97.81 66 ILE A O 1
ATOM 552 N N . SER A 1 67 ? 0.922 -2.668 17.002 1.00 97.75 67 SER A N 1
ATOM 553 C CA . SER A 1 67 ? 2.149 -3.139 16.346 1.00 97.75 67 SER A CA 1
ATOM 554 C C . SER A 1 67 ? 1.854 -4.183 15.263 1.00 97.75 67 SER A C 1
ATOM 556 O O . SER A 1 67 ? 2.431 -4.121 14.175 1.00 97.75 67 SER A O 1
ATOM 558 N N . ARG A 1 68 ? 0.914 -5.109 15.508 1.00 97.19 68 ARG A N 1
ATOM 559 C CA . ARG A 1 68 ? 0.466 -6.112 14.522 1.00 97.19 68 ARG A CA 1
ATOM 560 C C . ARG A 1 68 ? -0.189 -5.458 13.299 1.00 97.19 68 ARG A C 1
ATOM 562 O O . ARG A 1 68 ? 0.097 -5.870 12.167 1.00 97.19 68 ARG A O 1
ATOM 569 N N . LYS A 1 69 ? -1.027 -4.430 13.497 1.00 97.62 69 LYS A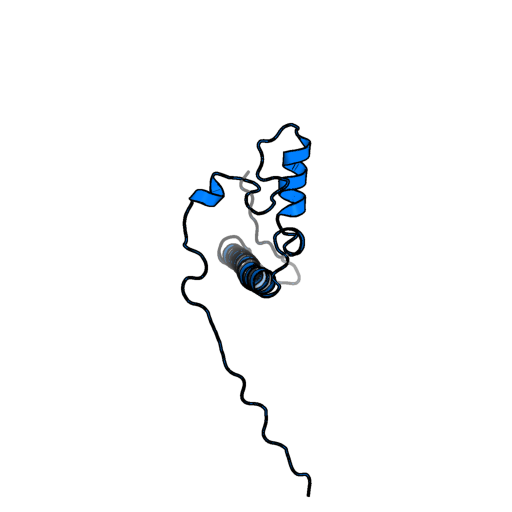 N 1
ATOM 570 C CA . LYS A 1 69 ? -1.650 -3.654 12.405 1.00 97.62 69 LYS A CA 1
ATOM 571 C C . LYS A 1 69 ? -0.604 -2.903 11.588 1.00 97.62 69 LYS A C 1
ATOM 573 O O . LYS A 1 69 ? -0.598 -3.032 10.365 1.00 97.62 69 LYS A O 1
ATOM 578 N N . ILE A 1 70 ? 0.318 -2.203 12.250 1.00 98.38 70 ILE A N 1
ATOM 579 C CA . ILE A 1 70 ? 1.416 -1.475 11.601 1.00 98.38 70 ILE A CA 1
ATOM 580 C C . ILE A 1 70 ? 2.281 -2.435 10.781 1.00 98.38 70 ILE A C 1
ATOM 582 O O . ILE A 1 70 ? 2.519 -2.193 9.598 1.00 98.38 70 ILE A O 1
ATOM 586 N N . PHE A 1 71 ? 2.729 -3.544 11.370 1.00 98.25 71 PHE A N 1
ATOM 587 C CA . PHE A 1 71 ? 3.539 -4.542 10.670 1.00 98.25 71 PHE A CA 1
ATOM 588 C C . PHE A 1 71 ? 2.827 -5.075 9.418 1.00 98.25 71 PHE A C 1
ATOM 590 O O . PHE A 1 71 ? 3.419 -5.121 8.342 1.00 98.25 71 PHE A O 1
ATOM 597 N N . SER A 1 72 ? 1.534 -5.392 9.525 1.00 98.06 72 SER A N 1
ATOM 598 C CA . SER A 1 72 ? 0.730 -5.872 8.391 1.00 98.06 72 SER A CA 1
ATOM 599 C C . SER A 1 72 ? 0.530 -4.799 7.310 1.00 98.06 72 SER A C 1
ATOM 601 O O . SER A 1 72 ? 0.654 -5.091 6.120 1.00 98.06 72 SER A O 1
ATOM 603 N N . ALA A 1 73 ? 0.272 -3.548 7.703 1.00 98.38 73 ALA A N 1
ATOM 604 C CA . ALA A 1 73 ? 0.096 -2.425 6.782 1.00 98.38 73 ALA A CA 1
ATOM 605 C C . ALA A 1 73 ? 1.360 -2.156 5.948 1.00 98.38 73 ALA A C 1
ATOM 607 O O . ALA A 1 73 ? 1.252 -1.862 4.757 1.00 98.38 73 ALA A O 1
ATOM 608 N N . HIS A 1 74 ? 2.555 -2.345 6.521 1.00 98.75 74 HIS A N 1
ATOM 609 C CA . HIS A 1 74 ? 3.811 -2.248 5.772 1.00 98.75 74 HIS A CA 1
ATOM 610 C C . HIS A 1 74 ? 3.891 -3.263 4.626 1.00 98.75 74 HIS A C 1
ATOM 612 O O . HIS A 1 74 ? 4.314 -2.901 3.530 1.00 98.75 74 HIS A O 1
ATOM 618 N N . PHE A 1 75 ? 3.445 -4.508 4.826 1.00 98.62 75 PHE A N 1
ATOM 619 C CA . PHE A 1 75 ? 3.374 -5.482 3.728 1.00 98.62 75 PHE A CA 1
ATOM 620 C C . PHE A 1 75 ? 2.348 -5.085 2.669 1.00 98.62 75 PHE A C 1
ATOM 622 O O . PHE A 1 75 ? 2.616 -5.250 1.479 1.00 98.62 75 PHE A O 1
ATOM 629 N N . GLY A 1 76 ? 1.215 -4.507 3.078 1.00 98.31 76 GLY A N 1
ATOM 630 C CA . GLY A 1 76 ? 0.259 -3.900 2.151 1.00 98.31 76 GLY A CA 1
ATOM 631 C C . GLY A 1 76 ? 0.926 -2.835 1.274 1.00 98.31 76 GLY A C 1
ATOM 632 O O . GLY A 1 76 ? 0.882 -2.930 0.047 1.00 98.31 76 GLY A O 1
ATOM 633 N N . GLN A 1 77 ? 1.640 -1.890 1.887 1.00 98.69 77 GLN A N 1
ATOM 634 C CA . GLN A 1 77 ? 2.360 -0.838 1.166 1.00 98.69 77 GLN A CA 1
ATOM 635 C C . GLN A 1 77 ? 3.447 -1.401 0.241 1.00 98.69 77 GLN A C 1
ATOM 637 O O . GLN A 1 77 ? 3.524 -1.015 -0.926 1.00 98.69 77 GLN A O 1
ATOM 642 N N . LEU A 1 78 ? 4.266 -2.339 0.726 1.00 98.75 78 LEU A N 1
ATOM 643 C CA . LEU A 1 78 ? 5.295 -2.994 -0.085 1.00 98.75 78 LEU A CA 1
ATOM 644 C C . LEU A 1 78 ? 4.684 -3.722 -1.287 1.00 98.75 78 LEU A C 1
ATOM 646 O O . LEU A 1 78 ? 5.238 -3.649 -2.381 1.00 98.75 78 LEU A O 1
ATOM 650 N N . SER A 1 79 ? 3.529 -4.373 -1.121 1.00 98.62 79 SER A N 1
ATOM 651 C CA . SER A 1 79 ? 2.846 -5.054 -2.226 1.00 98.62 79 SER A CA 1
ATOM 652 C C . SER A 1 79 ? 2.402 -4.082 -3.326 1.00 98.62 79 SER A C 1
ATOM 654 O O . SER A 1 79 ? 2.597 -4.372 -4.506 1.00 98.62 79 SER A O 1
ATOM 656 N N . ILE A 1 80 ? 1.899 -2.898 -2.956 1.00 98.56 80 ILE A N 1
ATOM 657 C CA . ILE A 1 80 ? 1.515 -1.842 -3.905 1.00 98.56 80 ILE A CA 1
ATOM 658 C C . ILE A 1 80 ? 2.753 -1.280 -4.609 1.00 98.56 80 ILE A C 1
ATOM 660 O O . ILE A 1 80 ? 2.726 -1.094 -5.823 1.00 98.56 80 ILE A O 1
ATOM 664 N N . ILE A 1 81 ? 3.856 -1.067 -3.883 1.00 98.69 81 ILE A N 1
ATOM 665 C CA . ILE A 1 81 ? 5.133 -0.636 -4.473 1.00 98.69 81 ILE A CA 1
ATOM 666 C C . ILE A 1 81 ? 5.626 -1.663 -5.496 1.00 98.69 81 ILE A C 1
ATOM 668 O O . ILE A 1 81 ? 6.008 -1.285 -6.602 1.00 98.69 81 ILE A O 1
ATOM 672 N N . PHE A 1 82 ? 5.593 -2.956 -5.168 1.00 98.62 82 PHE A N 1
ATOM 673 C CA . PHE A 1 82 ? 6.007 -4.002 -6.103 1.00 98.62 82 PHE A CA 1
ATOM 674 C C . PHE A 1 82 ? 5.085 -4.105 -7.314 1.00 98.62 82 PHE A C 1
ATOM 676 O O . PHE A 1 82 ? 5.577 -4.299 -8.425 1.00 98.62 82 PHE A O 1
ATOM 683 N N . LEU A 1 83 ? 3.776 -3.932 -7.132 1.00 98.56 83 LEU A N 1
ATOM 684 C CA . LEU A 1 83 ? 2.830 -3.885 -8.243 1.00 98.56 83 LEU A CA 1
ATOM 685 C C . LEU A 1 83 ? 3.097 -2.675 -9.145 1.00 98.56 83 LEU A C 1
ATOM 687 O O . LEU A 1 83 ? 3.127 -2.818 -10.365 1.00 98.56 83 LEU A O 1
ATOM 691 N N . TRP A 1 84 ? 3.361 -1.506 -8.560 1.00 98.56 84 TRP A N 1
ATOM 692 C CA . TRP A 1 84 ? 3.727 -0.301 -9.301 1.00 98.56 84 TRP A CA 1
ATOM 693 C C . TRP A 1 84 ? 5.032 -0.493 -10.083 1.00 98.56 84 TRP A C 1
ATOM 695 O O . TRP A 1 84 ? 5.047 -0.276 -11.293 1.00 98.56 84 TRP A O 1
ATOM 705 N N . LEU A 1 85 ? 6.097 -0.984 -9.437 1.00 98.69 85 LEU A N 1
ATOM 706 C CA . LEU A 1 85 ? 7.371 -1.301 -10.095 1.00 98.69 85 LEU A CA 1
ATOM 707 C C . LEU A 1 85 ? 7.183 -2.322 -11.218 1.00 98.69 85 LEU A C 1
ATOM 709 O O . LEU A 1 85 ? 7.700 -2.133 -12.317 1.00 98.69 85 LEU A O 1
ATOM 713 N N . SER A 1 86 ? 6.419 -3.386 -10.966 1.00 98.56 86 SER A N 1
ATOM 714 C CA . SER A 1 86 ? 6.087 -4.390 -11.977 1.00 98.56 86 SER A CA 1
ATOM 715 C C . SER A 1 86 ? 5.383 -3.758 -13.178 1.00 98.56 86 SER A C 1
ATOM 717 O O . SER A 1 86 ? 5.767 -4.041 -14.312 1.00 98.56 86 SER A O 1
ATOM 719 N N . GLY A 1 87 ? 4.435 -2.847 -12.943 1.00 97.31 87 GLY A N 1
ATOM 720 C CA . GLY A 1 87 ? 3.802 -2.046 -13.988 1.00 97.31 87 GLY A CA 1
ATOM 721 C C . GLY A 1 87 ? 4.814 -1.221 -14.784 1.00 97.31 87 GLY A C 1
ATOM 722 O O . GLY A 1 87 ? 4.783 -1.252 -16.012 1.00 97.31 87 GLY A O 1
ATOM 723 N N . MET A 1 88 ? 5.764 -0.559 -14.116 1.00 97.62 88 MET A N 1
ATOM 724 C CA . MET A 1 88 ? 6.813 0.218 -14.791 1.00 97.62 88 MET A CA 1
ATOM 725 C C . MET A 1 88 ? 7.680 -0.662 -15.705 1.00 97.62 88 MET A C 1
ATOM 727 O O . MET A 1 88 ? 7.888 -0.322 -16.871 1.00 97.62 88 MET A O 1
ATOM 731 N N . TYR A 1 89 ? 8.129 -1.826 -15.223 1.00 97.69 89 TYR A N 1
ATOM 732 C CA . TYR A 1 89 ? 8.888 -2.782 -16.039 1.00 97.69 89 TYR A CA 1
ATOM 733 C C . TYR A 1 89 ? 8.065 -3.337 -17.199 1.00 97.69 89 TYR A C 1
ATOM 735 O O . TYR A 1 89 ? 8.571 -3.467 -18.313 1.00 97.69 89 TYR A O 1
ATOM 743 N N . PHE A 1 90 ? 6.797 -3.658 -16.954 1.00 97.88 90 PHE A N 1
ATOM 744 C CA . PHE A 1 90 ? 5.913 -4.196 -17.977 1.00 97.88 90 PHE A CA 1
ATOM 745 C C . PHE A 1 90 ? 5.672 -3.184 -19.102 1.00 97.88 90 PHE A C 1
ATOM 747 O O . PHE A 1 90 ? 5.797 -3.533 -20.276 1.00 97.88 90 PHE A O 1
ATOM 754 N N . HIS A 1 91 ? 5.401 -1.925 -18.755 1.00 97.06 91 HIS A N 1
ATOM 755 C CA . HIS A 1 91 ? 5.276 -0.838 -19.723 1.00 97.06 91 HIS A CA 1
ATOM 756 C C . HIS A 1 91 ? 6.576 -0.620 -20.505 1.00 97.06 91 HIS A C 1
ATOM 758 O O . HIS A 1 91 ? 6.543 -0.544 -21.733 1.00 97.06 91 HIS A O 1
ATOM 764 N N . GLY A 1 92 ? 7.723 -0.635 -19.819 1.00 96.06 92 GLY A N 1
ATOM 765 C CA . GLY A 1 92 ? 9.045 -0.620 -20.448 1.00 96.06 92 GLY A CA 1
ATOM 766 C C . GLY A 1 92 ? 9.249 -1.758 -21.454 1.00 96.06 92 GLY A C 1
ATOM 767 O O . GLY A 1 92 ? 9.764 -1.540 -22.543 1.00 96.06 92 GLY A O 1
ATOM 768 N N . ALA A 1 93 ? 8.802 -2.972 -21.142 1.00 95.62 93 ALA A N 1
ATOM 769 C CA . ALA A 1 93 ? 8.993 -4.130 -22.014 1.00 95.62 93 ALA A CA 1
ATOM 770 C C . ALA A 1 93 ? 8.014 -4.197 -23.201 1.00 95.62 93 ALA A C 1
ATOM 772 O O . ALA A 1 93 ? 8.307 -4.862 -24.194 1.00 95.62 93 ALA A O 1
ATOM 773 N N . ARG A 1 94 ? 6.825 -3.588 -23.093 1.00 95.69 94 ARG A N 1
ATOM 774 C CA . ARG A 1 94 ? 5.733 -3.783 -24.067 1.00 95.69 94 ARG A CA 1
ATOM 775 C C . ARG A 1 94 ? 5.367 -2.553 -24.879 1.00 95.69 94 ARG A C 1
ATOM 777 O O . ARG A 1 94 ? 4.941 -2.705 -26.019 1.00 95.69 94 ARG A O 1
ATOM 784 N N . PHE A 1 95 ? 5.499 -1.367 -24.299 1.00 95.62 95 PHE A N 1
ATOM 785 C CA . PHE A 1 95 ? 4.949 -0.129 -24.855 1.00 95.62 95 PHE A CA 1
ATOM 786 C C . PHE A 1 95 ? 5.981 0.999 -24.884 1.00 95.62 95 PHE A C 1
ATOM 788 O O . PHE A 1 95 ? 5.612 2.171 -24.907 1.00 95.62 95 PHE A O 1
ATOM 795 N N . SER A 1 96 ? 7.271 0.660 -24.854 1.00 96.75 96 SER A N 1
ATOM 796 C CA . SER A 1 96 ? 8.347 1.643 -24.863 1.00 96.75 96 SER A CA 1
ATOM 797 C C . SER A 1 96 ? 9.150 1.632 -26.153 1.00 96.75 96 SER A C 1
ATOM 799 O O . SER A 1 96 ? 9.153 0.658 -26.907 1.00 96.75 96 SER A O 1
ATOM 801 N N . ASN A 1 97 ? 9.890 2.715 -26.367 1.00 96.62 97 ASN A N 1
ATOM 802 C CA . ASN A 1 97 ? 10.941 2.789 -27.374 1.00 96.62 97 ASN A CA 1
ATOM 803 C C . ASN A 1 97 ? 12.328 2.445 -26.794 1.00 96.62 97 ASN A C 1
ATOM 805 O O . ASN A 1 97 ? 13.327 2.934 -27.316 1.00 96.62 97 ASN A O 1
ATOM 809 N N . TYR A 1 98 ? 12.409 1.636 -25.728 1.00 97.12 98 TYR A N 1
ATOM 810 C CA . TYR A 1 98 ? 13.643 1.408 -24.965 1.00 97.12 98 TYR A CA 1
ATOM 811 C C . TYR A 1 98 ? 14.831 0.960 -25.824 1.00 97.12 98 TYR A C 1
ATOM 813 O O . TYR A 1 98 ? 15.914 1.514 -25.674 1.00 97.12 98 TYR A O 1
ATOM 821 N N . GLU A 1 99 ? 14.645 0.023 -26.758 1.00 97.50 99 G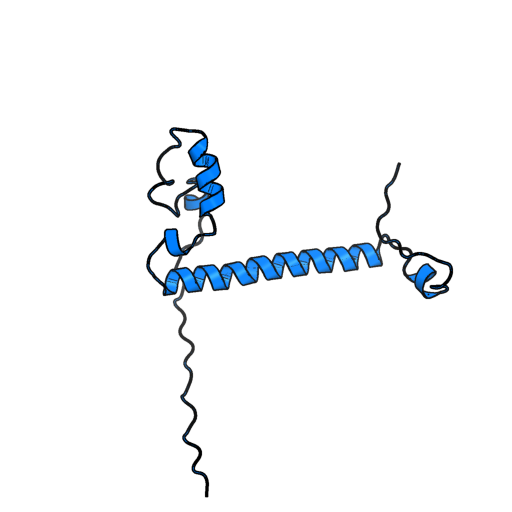LU A N 1
ATOM 822 C CA . GLU A 1 99 ? 15.734 -0.429 -27.642 1.00 97.50 99 GLU A CA 1
ATOM 823 C C . GLU A 1 99 ? 16.205 0.677 -28.599 1.00 97.50 99 GLU A C 1
ATOM 825 O O . GLU A 1 99 ? 17.406 0.853 -28.801 1.00 97.50 99 GLU A O 1
ATOM 830 N N . ALA A 1 100 ? 15.274 1.467 -29.144 1.00 97.19 100 ALA A N 1
ATOM 831 C CA . ALA A 1 100 ? 15.605 2.602 -30.001 1.00 97.19 100 ALA A CA 1
ATOM 832 C C . ALA A 1 100 ? 16.339 3.688 -29.200 1.00 97.19 100 ALA A C 1
ATOM 834 O O . ALA A 1 100 ? 17.410 4.132 -29.605 1.00 97.19 100 ALA A O 1
ATOM 835 N N . TRP A 1 101 ? 15.822 4.047 -28.023 1.00 97.88 101 TRP A N 1
ATOM 836 C CA . TRP A 1 101 ? 16.476 4.970 -27.096 1.00 97.88 101 TRP A CA 1
ATOM 837 C C . TRP A 1 101 ? 17.884 4.499 -26.708 1.00 97.88 101 TRP A C 1
ATOM 839 O O . TRP A 1 101 ? 18.818 5.294 -26.720 1.00 97.88 101 TRP A O 1
ATOM 849 N N . LEU A 1 102 ? 18.064 3.204 -26.434 1.00 98.00 102 LEU A N 1
ATOM 850 C CA . LEU A 1 102 ? 19.363 2.625 -26.089 1.00 98.00 102 LEU A CA 1
ATOM 851 C C . LEU A 1 102 ? 20.376 2.729 -27.243 1.00 98.00 102 LEU A C 1
ATOM 853 O O . LEU A 1 102 ? 21.575 2.838 -26.990 1.00 98.00 102 LEU A O 1
ATOM 857 N N . SER A 1 103 ? 19.906 2.712 -28.495 1.00 98.38 103 SER A N 1
ATOM 858 C CA . SER A 1 103 ? 20.758 2.827 -29.685 1.00 98.38 103 SER A CA 1
ATOM 859 C C . SER A 1 103 ? 21.230 4.258 -29.993 1.00 98.38 103 SER A C 1
ATOM 861 O O . SER A 1 103 ? 22.315 4.418 -30.550 1.00 98.38 103 SER A O 1
ATOM 863 N N . ASP A 1 104 ? 20.462 5.288 -29.610 1.00 97.94 104 ASP A N 1
ATOM 864 C CA . ASP A 1 104 ? 20.827 6.707 -29.767 1.00 97.94 104 ASP A CA 1
ATOM 865 C C . ASP A 1 104 ? 20.198 7.584 -28.660 1.00 97.94 104 ASP A C 1
ATOM 867 O O . ASP A 1 104 ? 19.231 8.321 -28.895 1.00 97.94 104 ASP A O 1
ATOM 871 N N . PRO A 1 105 ? 20.745 7.541 -27.433 1.00 97.56 105 PRO A N 1
ATOM 872 C CA . PRO A 1 105 ? 20.158 8.235 -26.286 1.00 97.56 105 PRO A CA 1
ATOM 873 C C . PRO A 1 105 ? 20.314 9.762 -26.351 1.00 97.56 105 PRO A C 1
ATOM 875 O O . PRO A 1 105 ? 19.715 10.471 -25.544 1.00 97.56 105 PRO A O 1
ATOM 878 N N . THR A 1 106 ? 21.132 10.282 -27.275 1.00 98.06 106 THR A N 1
ATOM 879 C CA . THR A 1 106 ? 21.351 11.726 -27.448 1.00 98.06 106 THR A CA 1
ATOM 880 C C . THR A 1 106 ? 20.308 12.398 -28.333 1.00 98.06 106 THR A C 1
ATOM 882 O O . THR A 1 106 ? 20.082 13.597 -28.176 1.00 98.06 106 THR A O 1
ATOM 885 N N . HIS A 1 107 ? 19.655 11.648 -29.228 1.00 98.06 107 HIS A N 1
ATOM 886 C CA . HIS A 1 107 ? 18.658 12.198 -30.155 1.00 98.06 107 HIS A CA 1
ATOM 887 C C . HIS A 1 107 ? 17.266 11.578 -30.000 1.00 98.06 107 HIS A C 1
ATOM 889 O O . HIS A 1 107 ? 16.278 12.206 -30.384 1.00 98.06 107 HIS A O 1
ATOM 895 N N . ILE A 1 108 ? 17.154 10.378 -29.424 1.00 97.38 108 ILE A N 1
ATOM 896 C CA . ILE A 1 108 ? 15.869 9.730 -29.152 1.00 97.38 108 ILE A CA 1
ATOM 897 C C . ILE A 1 108 ? 15.473 10.024 -27.703 1.00 97.38 108 ILE A C 1
ATOM 899 O O . ILE A 1 108 ? 16.235 9.772 -26.778 1.00 97.38 108 ILE A O 1
ATOM 903 N N . GLY A 1 109 ? 14.271 10.565 -27.489 1.00 96.69 109 GLY A N 1
ATOM 904 C CA . GLY A 1 109 ? 13.709 10.758 -26.149 1.00 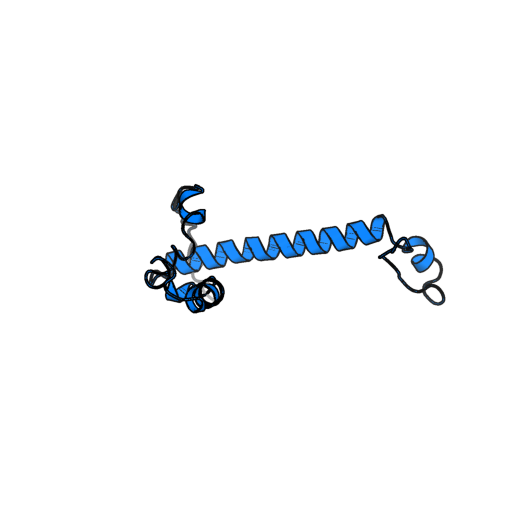96.69 109 GLY A CA 1
ATOM 905 C C . GLY A 1 109 ? 13.069 9.469 -25.609 1.00 96.69 109 GLY A C 1
ATOM 906 O O . GLY A 1 109 ? 12.480 8.723 -26.394 1.00 96.69 109 GLY A O 1
ATOM 907 N N . PRO A 1 110 ? 13.143 9.185 -24.297 1.00 96.69 110 PRO A N 1
ATOM 908 C CA . PRO A 1 110 ? 12.506 8.004 -23.718 1.00 96.69 110 PRO A CA 1
ATOM 909 C C . PRO A 1 110 ? 10.973 8.138 -23.705 1.00 96.69 110 PRO A C 1
ATOM 911 O O . PRO A 1 110 ? 10.435 9.175 -23.319 1.00 96.69 110 PRO A O 1
ATOM 914 N N . SER A 1 111 ? 10.266 7.070 -24.082 1.00 95.81 111 SER A N 1
ATOM 915 C CA . SER A 1 111 ? 8.805 6.946 -24.000 1.00 95.81 111 SER A CA 1
ATOM 916 C C . SER A 1 111 ? 8.414 5.526 -23.589 1.00 95.81 111 SER A C 1
ATOM 918 O O . SER A 1 111 ? 9.008 4.567 -24.075 1.00 95.81 111 SER A O 1
ATOM 920 N N . ALA A 1 112 ? 7.427 5.386 -22.700 1.00 94.50 112 ALA A N 1
ATOM 921 C CA . ALA A 1 112 ? 6.921 4.098 -22.199 1.00 94.50 112 ALA A CA 1
ATOM 922 C C . ALA A 1 112 ? 5.384 4.056 -22.040 1.00 94.50 112 ALA A C 1
ATOM 924 O O . ALA A 1 112 ? 4.833 3.148 -21.410 1.00 94.50 112 ALA A O 1
ATOM 925 N N . GLN A 1 113 ? 4.687 5.047 -22.598 1.00 90.38 113 GLN A N 1
ATOM 926 C CA . GLN A 1 113 ? 3.231 5.133 -22.614 1.00 90.38 113 GLN A CA 1
ATOM 927 C C . GLN A 1 113 ? 2.786 5.513 -24.025 1.00 90.38 113 GLN A C 1
ATOM 929 O O . GLN A 1 113 ? 3.280 6.482 -24.598 1.00 90.38 113 GLN A O 1
ATOM 934 N N . VAL A 1 114 ? 1.859 4.733 -24.578 1.00 84.94 114 VAL A N 1
ATOM 935 C CA . VAL A 1 114 ? 1.280 4.952 -25.905 1.00 84.94 114 VAL A CA 1
ATOM 936 C C . VAL A 1 114 ? -0.210 5.199 -25.725 1.00 84.94 114 VAL A C 1
ATOM 938 O O . VAL A 1 114 ? -0.896 4.388 -25.108 1.00 84.94 114 VAL A O 1
ATOM 941 N N . GLU A 1 115 ? -0.710 6.303 -26.271 1.00 75.06 115 GLU A N 1
ATOM 942 C CA . GLU A 1 115 ? -2.143 6.566 -26.384 1.00 75.06 115 GLU A CA 1
ATOM 943 C C . GLU A 1 115 ? -2.565 6.295 -27.830 1.00 75.06 115 GLU A C 1
ATOM 945 O O . GLU A 1 115 ? -2.004 6.864 -28.767 1.00 75.06 115 GLU A O 1
ATOM 950 N N . SER A 1 116 ? -3.519 5.386 -28.031 1.00 68.94 116 SER A N 1
ATOM 951 C CA . SER A 1 116 ? -4.194 5.240 -29.321 1.00 68.94 116 SER A CA 1
ATOM 952 C C . SER A 1 116 ? -5.284 6.307 -29.417 1.00 68.94 116 SER A C 1
ATOM 954 O O . SER A 1 116 ? -6.212 6.286 -28.606 1.00 68.94 116 SER A O 1
ATOM 956 N N . LEU A 1 117 ? -5.163 7.217 -30.383 1.00 54.16 117 LEU A N 1
ATOM 957 C CA . LEU A 1 117 ? -6.262 8.086 -30.819 1.00 54.16 117 LEU A CA 1
ATOM 958 C C . LEU A 1 117 ? -7.226 7.322 -31.732 1.00 54.16 117 LEU A C 1
ATOM 960 O O . LEU A 1 117 ? -6.735 6.478 -32.519 1.00 54.16 117 LEU A O 1
#